Protein AF-A0A7Y8LCL5-F1 (afdb_monomer_lite)

Structure (mmCIF, N/CA/C/O backbone):
data_AF-A0A7Y8LCL5-F1
#
_entry.id   AF-A0A7Y8LCL5-F1
#
loop_
_atom_site.group_PDB
_atom_site.id
_atom_site.type_symbol
_atom_site.label_atom_id
_atom_site.label_alt_id
_atom_site.label_comp_id
_atom_site.label_asym_id
_atom_site.label_entity_id
_atom_site.label_seq_id
_atom_site.pdbx_PDB_ins_code
_atom_site.Cartn_x
_atom_site.Cartn_y
_atom_site.Cartn_z
_atom_site.occupancy
_atom_site.B_iso_or_equiv
_atom_site.auth_seq_id
_atom_site.auth_comp_id
_atom_site.auth_asym_id
_atom_site.auth_atom_id
_atom_site.pdbx_PDB_model_num
ATOM 1 N N . MET A 1 1 ? -38.092 -19.505 3.244 1.00 35.16 1 MET A N 1
ATOM 2 C CA . MET A 1 1 ? -36.815 -19.174 2.577 1.00 35.16 1 MET A CA 1
ATOM 3 C C . MET A 1 1 ? -36.258 -17.932 3.257 1.00 35.16 1 MET A C 1
ATOM 5 O O . MET A 1 1 ? -36.823 -16.865 3.078 1.00 35.16 1 ME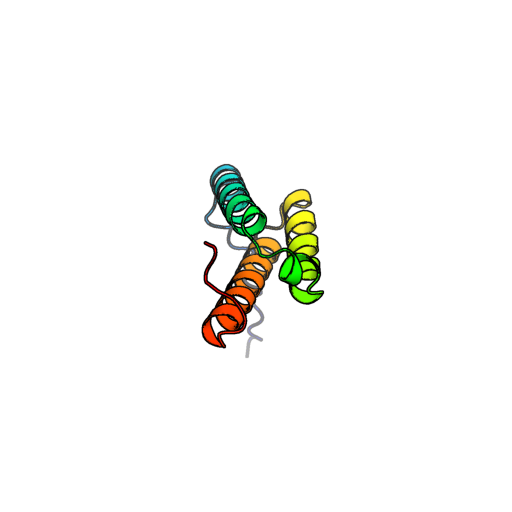T A O 1
ATOM 9 N N . GLN A 1 2 ? -35.274 -18.088 4.147 1.00 35.47 2 GLN A N 1
ATOM 10 C CA . GLN A 1 2 ? -34.656 -16.968 4.870 1.00 35.47 2 GLN A CA 1
ATOM 11 C C . GLN A 1 2 ? -33.537 -16.376 4.011 1.00 35.47 2 GLN A C 1
ATOM 13 O O . GLN A 1 2 ? -32.613 -17.087 3.614 1.00 35.47 2 GLN A O 1
ATOM 18 N N . SER A 1 3 ? -33.655 -15.089 3.697 1.00 36.50 3 SER A N 1
ATOM 19 C CA . SER A 1 3 ? -32.676 -14.327 2.929 1.00 36.50 3 SER A CA 1
ATOM 20 C C . SER A 1 3 ? -31.381 -14.195 3.728 1.00 36.50 3 SER A C 1
ATOM 22 O O . SER A 1 3 ? -31.333 -13.608 4.805 1.00 36.50 3 SER A O 1
ATOM 24 N N . ARG A 1 4 ? -30.344 -14.803 3.159 1.00 40.56 4 ARG A N 1
ATOM 25 C CA . ARG A 1 4 ? -29.000 -15.089 3.665 1.00 40.56 4 ARG A CA 1
ATOM 26 C C . ARG A 1 4 ? -28.101 -13.844 3.697 1.00 40.56 4 ARG A C 1
ATOM 28 O O . ARG A 1 4 ? -26.982 -13.892 3.211 1.00 40.56 4 ARG A O 1
ATOM 35 N N . TRP A 1 5 ? -28.576 -12.739 4.262 1.00 43.16 5 TRP A N 1
ATOM 36 C CA . TRP A 1 5 ? -27.735 -11.574 4.558 1.00 43.16 5 TRP A CA 1
ATOM 37 C C . TRP A 1 5 ? -27.438 -11.543 6.054 1.00 43.16 5 TRP A C 1
ATOM 39 O O . TRP A 1 5 ? -27.799 -10.618 6.773 1.00 43.16 5 TRP A O 1
ATOM 49 N N . ASN A 1 6 ? -26.777 -12.600 6.532 1.00 41.53 6 ASN A N 1
ATOM 50 C CA . ASN A 1 6 ? -25.921 -12.448 7.699 1.00 41.53 6 ASN A CA 1
ATOM 51 C C . ASN A 1 6 ? -24.723 -11.641 7.204 1.00 41.53 6 ASN A C 1
ATOM 53 O O . ASN A 1 6 ? -23.775 -12.210 6.668 1.00 41.53 6 ASN A O 1
ATOM 57 N N . CYS A 1 7 ? -24.797 -10.314 7.325 1.00 42.03 7 CYS A N 1
ATOM 58 C CA . CYS A 1 7 ? -23.590 -9.503 7.330 1.00 42.03 7 CYS A CA 1
ATOM 59 C C . CYS A 1 7 ? -22.659 -10.143 8.367 1.00 42.03 7 CYS A C 1
ATOM 61 O O . CYS A 1 7 ? -23.096 -10.305 9.514 1.00 42.03 7 CYS A O 1
ATOM 63 N N . PRO A 1 8 ? -21.443 -10.584 8.000 1.00 45.09 8 PRO A N 1
ATOM 64 C CA . PRO A 1 8 ? -20.511 -11.061 9.000 1.00 45.09 8 PRO A CA 1
ATOM 65 C C . PRO A 1 8 ? -20.322 -9.912 9.986 1.00 45.09 8 PRO A C 1
ATOM 67 O O . PRO A 1 8 ? -19.877 -8.824 9.621 1.00 45.09 8 PRO A O 1
ATOM 70 N N . LYS A 1 9 ? -20.784 -10.141 11.222 1.00 47.19 9 LYS A N 1
ATOM 71 C CA . LYS A 1 9 ? -20.452 -9.319 12.383 1.00 47.19 9 LYS A CA 1
ATOM 72 C C . LYS A 1 9 ? -18.946 -9.141 12.321 1.00 47.19 9 LYS A C 1
ATOM 74 O O . LYS A 1 9 ? -18.284 -10.171 12.258 1.00 47.19 9 LYS A O 1
ATOM 79 N N . ASN A 1 10 ? -18.472 -7.892 12.285 1.00 51.44 10 ASN A N 1
ATOM 80 C CA . ASN A 1 10 ? -17.058 -7.528 12.352 1.00 51.44 10 ASN A CA 1
ATOM 81 C C . ASN A 1 10 ? -16.332 -8.534 13.244 1.00 51.44 10 ASN A C 1
ATOM 83 O O . ASN A 1 10 ? -16.468 -8.482 14.469 1.00 51.44 10 ASN A O 1
ATOM 87 N N . GLU A 1 11 ? -15.660 -9.507 12.624 1.00 50.06 11 GLU A N 1
ATOM 88 C CA . GLU A 1 11 ? -14.765 -10.370 13.367 1.00 50.06 11 GLU A CA 1
ATOM 89 C C . GLU A 1 11 ? -13.734 -9.407 13.942 1.00 50.06 11 GLU A C 1
ATOM 91 O O . GLU A 1 11 ? -13.194 -8.598 13.181 1.00 50.06 11 GLU A O 1
ATOM 96 N N . PRO A 1 12 ? -13.525 -9.386 15.269 1.00 53.25 12 PRO A N 1
ATOM 97 C CA . PRO A 1 12 ? -12.491 -8.544 15.834 1.00 53.25 12 PRO A CA 1
ATOM 98 C C . PRO A 1 12 ? -11.214 -8.951 15.120 1.00 53.25 12 PRO A C 1
ATOM 100 O O . PRO A 1 12 ? -10.829 -10.124 15.170 1.00 53.25 12 PRO A O 1
ATOM 103 N N . THR A 1 13 ? -10.634 -8.015 14.369 1.00 57.00 13 THR A N 1
ATOM 104 C CA . THR A 1 13 ? -9.416 -8.272 13.616 1.00 57.00 13 THR A CA 1
ATOM 105 C C . THR A 1 13 ? -8.449 -8.957 14.554 1.00 57.00 13 THR A C 1
ATOM 107 O O . THR A 1 13 ? -8.241 -8.516 15.684 1.00 57.00 13 THR A O 1
ATOM 110 N N . LYS A 1 14 ? -7.917 -10.096 14.108 1.00 65.75 14 LYS A N 1
ATOM 111 C CA . LYS A 1 14 ? -7.099 -11.028 14.905 1.00 65.75 14 LYS A CA 1
ATOM 112 C C . LYS A 1 14 ? -5.847 -10.375 15.521 1.00 65.75 14 LYS A C 1
ATOM 114 O O . LYS A 1 14 ? -5.118 -11.016 16.270 1.00 65.75 14 LYS A O 1
ATOM 119 N N . TRP A 1 15 ? -5.604 -9.124 15.154 1.00 64.62 15 TRP A N 1
ATOM 120 C CA . TRP A 1 15 ? -4.467 -8.282 15.430 1.00 64.62 15 TRP A CA 1
ATOM 121 C C . TRP A 1 15 ? -4.797 -7.347 16.588 1.00 64.62 15 TRP A C 1
ATOM 123 O O . TRP A 1 15 ? -5.772 -6.595 16.549 1.00 64.62 15 TRP A O 1
ATOM 133 N N . SER A 1 16 ? -3.965 -7.367 17.625 1.00 73.88 16 SER A N 1
ATOM 134 C CA . SER A 1 16 ? -3.997 -6.302 18.623 1.00 73.88 16 SER A CA 1
ATOM 135 C C . SER A 1 16 ? -3.521 -4.987 17.994 1.00 73.88 16 SER A C 1
ATOM 137 O O . SER A 1 16 ? -2.775 -4.999 17.015 1.00 73.88 16 SER A O 1
ATOM 139 N N . GLY A 1 17 ? -3.859 -3.837 18.591 1.00 72.44 17 GLY A N 1
A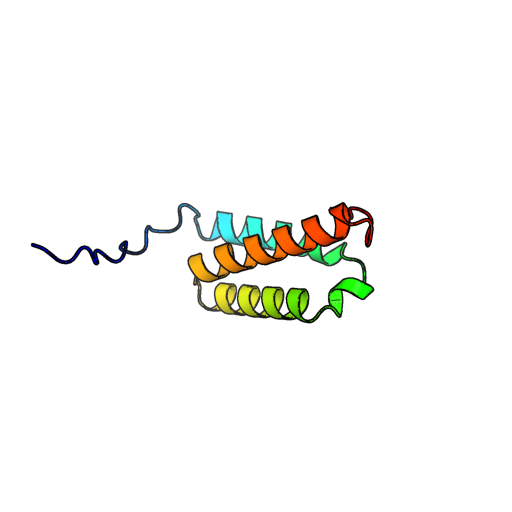TOM 140 C CA . GLY A 1 17 ? -3.350 -2.539 18.114 1.00 72.44 17 GLY A CA 1
ATOM 141 C C . GLY A 1 17 ? -1.816 -2.484 18.003 1.00 72.44 17 GLY A C 1
ATOM 142 O O . GLY A 1 17 ? -1.283 -1.814 17.126 1.00 72.44 17 GLY A O 1
ATOM 143 N N . ARG A 1 18 ? -1.096 -3.269 18.822 1.00 76.69 18 ARG A N 1
ATOM 144 C CA . ARG A 1 18 ? 0.366 -3.429 18.733 1.00 76.69 18 ARG A CA 1
ATOM 145 C C . ARG A 1 18 ? 0.820 -4.238 17.522 1.00 76.69 18 ARG A C 1
ATOM 147 O O . ARG A 1 18 ? 1.835 -3.903 16.918 1.00 76.69 18 ARG A O 1
ATOM 154 N N . ASP A 1 19 ? 0.106 -5.309 17.184 1.00 75.19 19 ASP A N 1
ATOM 155 C CA . ASP A 1 19 ? 0.400 -6.092 15.977 1.00 75.19 19 ASP A CA 1
ATOM 156 C C . ASP A 1 19 ? 0.201 -5.222 14.734 1.00 75.19 19 ASP A C 1
ATOM 158 O O . ASP A 1 19 ? 0.985 -5.275 13.787 1.00 75.19 19 ASP A O 1
ATOM 162 N N . TRP A 1 20 ? -0.810 -4.359 14.793 1.00 73.25 20 TRP A N 1
ATOM 163 C CA . TRP A 1 20 ? -1.170 -3.428 13.739 1.00 73.25 20 TRP A CA 1
ATOM 164 C C . TRP A 1 20 ? -0.129 -2.322 13.540 1.00 73.25 20 TRP A C 1
ATOM 166 O O . TRP A 1 20 ? 0.379 -2.137 12.436 1.00 73.25 20 TRP A O 1
ATOM 176 N N . GLU A 1 21 ? 0.302 -1.671 14.622 1.00 76.56 21 GLU A N 1
ATOM 177 C CA . GLU A 1 21 ? 1.393 -0.690 14.588 1.00 76.56 21 GLU A CA 1
ATOM 178 C C . GLU A 1 21 ? 2.691 -1.311 14.047 1.00 76.56 21 GLU A C 1
ATOM 180 O O . GLU A 1 21 ? 3.412 -0.706 13.253 1.00 76.56 21 GLU A O 1
ATOM 185 N N . ARG A 1 22 ? 2.969 -2.572 14.398 1.00 82.25 22 ARG A N 1
ATOM 186 C CA . ARG A 1 22 ? 4.137 -3.300 13.892 1.00 82.25 22 ARG A CA 1
ATOM 187 C C . ARG A 1 22 ? 4.050 -3.603 12.394 1.00 82.25 22 ARG A C 1
ATOM 189 O O . ARG A 1 22 ? 5.072 -3.505 11.701 1.00 82.25 22 ARG A O 1
ATOM 196 N N . ALA A 1 23 ? 2.875 -3.984 11.893 1.00 74.19 23 ALA A N 1
ATOM 197 C CA . ALA A 1 23 ? 2.646 -4.137 10.457 1.00 74.19 23 ALA A CA 1
ATOM 198 C C . ALA A 1 23 ? 2.821 -2.804 9.734 1.00 74.19 23 ALA A C 1
ATOM 200 O O . ALA A 1 23 ? 3.540 -2.760 8.737 1.00 74.19 23 ALA A O 1
ATOM 201 N N . TRP A 1 24 ? 2.270 -1.718 10.278 1.00 76.06 24 TRP A N 1
ATOM 202 C CA . TRP A 1 24 ? 2.395 -0.386 9.696 1.00 76.06 24 TRP A CA 1
ATOM 203 C C . TRP A 1 24 ? 3.849 0.081 9.610 1.00 76.06 24 TRP A C 1
ATOM 205 O O . TRP A 1 24 ? 4.324 0.428 8.535 1.00 76.06 24 TRP A O 1
ATOM 215 N N . GLN A 1 25 ? 4.623 -0.044 10.690 1.00 82.50 25 GLN A N 1
ATOM 216 C CA . GLN A 1 25 ? 6.060 0.266 10.679 1.00 82.50 25 GLN A CA 1
ATOM 217 C C . GLN A 1 25 ? 6.859 -0.610 9.698 1.00 82.50 25 GLN A C 1
ATOM 219 O O . GLN A 1 25 ? 7.921 -0.226 9.201 1.00 82.50 25 GLN A O 1
ATOM 224 N N . SER A 1 26 ? 6.383 -1.823 9.417 1.00 80.19 26 SER A N 1
ATOM 225 C CA . SER A 1 26 ? 7.004 -2.700 8.421 1.00 80.19 26 SER A CA 1
ATOM 226 C C . SER A 1 26 ? 6.626 -2.292 6.997 1.00 80.19 26 SER A C 1
ATOM 228 O O . SER A 1 26 ? 7.504 -2.260 6.138 1.00 80.19 26 SER A O 1
ATOM 230 N N . ALA A 1 27 ? 5.368 -1.914 6.760 1.00 76.81 27 ALA A N 1
ATOM 231 C CA . ALA A 1 27 ? 4.909 -1.355 5.493 1.00 76.81 27 ALA A CA 1
ATOM 232 C C . ALA A 1 27 ? 5.635 -0.038 5.176 1.00 76.81 27 ALA A C 1
ATOM 234 O O . ALA A 1 27 ? 6.245 0.070 4.118 1.00 76.81 27 ALA A O 1
ATOM 235 N N . LEU A 1 28 ? 5.703 0.900 6.127 1.00 78.12 28 LEU A N 1
ATOM 236 C CA . LEU A 1 28 ? 6.414 2.176 5.981 1.00 78.12 28 LEU A CA 1
ATOM 237 C C . LEU A 1 28 ? 7.887 1.999 5.602 1.00 78.12 28 LEU A C 1
ATOM 239 O O . LEU A 1 28 ? 8.396 2.729 4.760 1.00 78.12 28 LEU A O 1
ATOM 243 N N . ARG A 1 29 ? 8.586 1.006 6.164 1.00 80.44 29 ARG A N 1
ATOM 244 C CA . ARG A 1 29 ? 9.975 0.720 5.765 1.00 80.44 29 ARG A CA 1
ATOM 245 C C . ARG A 1 29 ? 10.094 0.281 4.307 1.00 80.44 29 ARG A C 1
ATOM 247 O O . ARG A 1 29 ? 11.039 0.688 3.642 1.00 80.44 29 ARG A O 1
ATOM 254 N N . ARG A 1 30 ? 9.146 -0.516 3.813 1.00 76.12 30 ARG A N 1
ATOM 255 C CA . ARG A 1 30 ? 9.109 -0.946 2.404 1.00 76.12 30 ARG A CA 1
ATOM 256 C C . ARG A 1 30 ? 8.732 0.202 1.473 1.00 76.12 30 ARG A C 1
ATOM 258 O O . ARG A 1 30 ? 9.292 0.316 0.390 1.00 76.12 30 ARG A O 1
ATOM 265 N N . LEU A 1 31 ? 7.833 1.072 1.924 1.00 76.88 31 LEU A N 1
ATOM 266 C CA . LEU A 1 31 ? 7.441 2.287 1.215 1.00 76.88 31 LEU A CA 1
ATOM 267 C C . LEU A 1 31 ? 8.570 3.314 1.150 1.00 76.88 31 LEU A C 1
ATOM 269 O O . LEU A 1 31 ? 8.767 3.932 0.116 1.00 76.88 31 LEU A O 1
ATOM 273 N N . ASN A 1 32 ? 9.377 3.441 2.202 1.00 80.25 32 ASN A N 1
ATOM 274 C CA . ASN A 1 32 ? 10.565 4.297 2.182 1.00 80.25 32 ASN A CA 1
ATOM 275 C C . ASN A 1 32 ? 11.637 3.812 1.194 1.00 80.25 32 ASN A C 1
ATOM 277 O O . ASN A 1 32 ? 12.445 4.614 0.736 1.00 80.25 32 ASN A O 1
ATOM 281 N N . GLY A 1 33 ? 11.667 2.513 0.882 1.00 80.06 33 GLY A N 1
ATOM 282 C CA . GLY A 1 33 ? 12.526 1.951 -0.162 1.00 80.06 33 GLY A CA 1
ATOM 283 C C . GLY A 1 33 ? 11.941 2.066 -1.571 1.00 80.06 33 GLY A C 1
ATOM 284 O O . GLY A 1 33 ? 12.595 1.647 -2.523 1.00 80.06 33 GLY A O 1
ATOM 285 N N . MET A 1 34 ? 10.719 2.588 -1.711 1.00 82.62 34 MET A N 1
ATOM 286 C CA . MET A 1 34 ? 10.018 2.646 -2.987 1.00 82.62 34 MET A CA 1
ATOM 287 C C . MET A 1 34 ? 10.729 3.592 -3.965 1.00 82.62 34 MET A C 1
ATOM 289 O O . MET A 1 34 ? 11.080 4.713 -3.584 1.00 82.62 34 MET A O 1
ATOM 293 N N . PRO A 1 35 ? 10.909 3.173 -5.232 1.00 81.19 35 PRO A N 1
ATOM 294 C CA . PRO A 1 35 ? 11.388 4.044 -6.293 1.00 81.19 35 PRO A CA 1
ATOM 295 C C . PRO A 1 35 ? 10.558 5.335 -6.365 1.00 81.19 35 PRO A C 1
ATOM 297 O O . PRO A 1 35 ? 9.325 5.270 -6.328 1.00 81.19 35 PRO A O 1
ATOM 300 N N . PRO A 1 36 ? 11.191 6.515 -6.470 1.00 78.94 36 PRO A N 1
ATOM 301 C CA . PRO A 1 36 ? 10.487 7.797 -6.447 1.00 78.94 36 PRO A CA 1
ATOM 302 C C . PRO A 1 36 ? 9.466 7.943 -7.584 1.00 78.94 36 PRO A C 1
ATOM 304 O O . PRO A 1 36 ? 8.475 8.655 -7.434 1.00 78.94 36 PRO A O 1
ATOM 307 N N . GLU A 1 37 ? 9.656 7.234 -8.697 1.00 80.00 37 GLU A N 1
ATOM 308 C CA . GLU A 1 37 ? 8.716 7.198 -9.818 1.00 80.00 37 GLU A CA 1
ATOM 309 C C . GLU A 1 37 ? 7.365 6.599 -9.397 1.00 80.00 37 GLU A C 1
ATOM 311 O O . GLU A 1 37 ? 6.306 7.081 -9.800 1.00 80.00 37 GLU A O 1
ATOM 316 N N . LEU A 1 38 ? 7.387 5.597 -8.516 1.00 75.94 38 LEU A N 1
ATOM 317 C CA . LEU A 1 38 ? 6.193 4.922 -8.011 1.00 75.94 38 LEU A CA 1
ATOM 318 C C . LEU A 1 38 ? 5.467 5.714 -6.927 1.00 75.94 38 LEU A C 1
ATOM 320 O O . LEU A 1 38 ? 4.248 5.613 -6.814 1.00 75.94 38 LEU A O 1
ATOM 324 N N . VAL A 1 39 ? 6.176 6.576 -6.199 1.00 70.81 39 VAL A N 1
ATOM 325 C CA . VAL A 1 39 ? 5.566 7.494 -5.222 1.00 70.81 39 VAL A CA 1
ATOM 326 C C . VAL A 1 39 ? 4.585 8.459 -5.905 1.00 70.81 39 VAL A C 1
ATOM 328 O O . VAL A 1 39 ? 3.610 8.892 -5.294 1.00 70.81 39 VAL A O 1
ATOM 331 N N .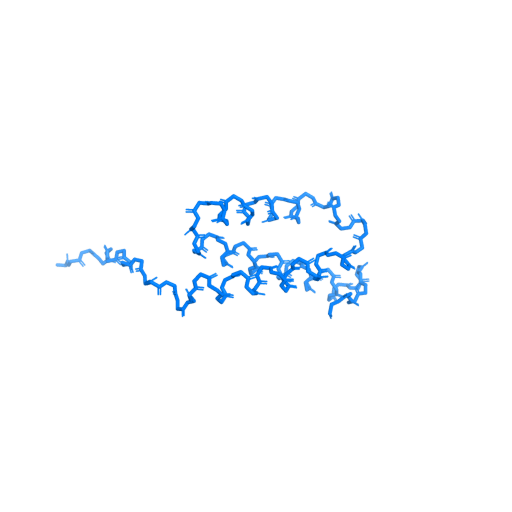 SER A 1 40 ? 4.811 8.760 -7.189 1.00 71.94 40 SER A N 1
ATOM 332 C CA . SER A 1 40 ? 3.913 9.583 -8.009 1.00 71.94 40 SER A CA 1
ATOM 333 C C . SER A 1 40 ? 2.778 8.811 -8.693 1.00 71.94 40 SER A C 1
ATOM 335 O O . SER A 1 40 ? 1.920 9.424 -9.332 1.00 71.94 40 SER A O 1
ATOM 337 N N . CYS A 1 41 ? 2.733 7.481 -8.559 1.00 82.69 41 CYS A N 1
ATOM 338 C CA . CYS A 1 41 ? 1.643 6.680 -9.101 1.00 82.69 41 CYS A CA 1
ATOM 339 C C . CYS A 1 41 ? 0.360 6.952 -8.309 1.00 82.69 41 CYS A C 1
ATOM 341 O O . CYS A 1 41 ? 0.300 6.719 -7.101 1.00 82.69 41 CYS A O 1
ATOM 343 N N . ALA A 1 42 ? -0.686 7.408 -9.003 1.00 82.75 42 ALA A N 1
ATOM 344 C CA . ALA A 1 42 ? -1.957 7.772 -8.383 1.00 82.75 42 ALA A CA 1
ATOM 345 C C . ALA A 1 42 ? -2.567 6.623 -7.560 1.00 82.75 42 ALA A C 1
ATOM 347 O O . ALA A 1 42 ? -3.065 6.865 -6.468 1.00 82.75 42 ALA A O 1
ATOM 348 N N . GLN A 1 43 ? -2.464 5.379 -8.040 1.00 81.56 43 GLN A N 1
ATOM 349 C CA . GLN A 1 43 ? -3.002 4.196 -7.354 1.00 81.56 43 GLN A CA 1
ATOM 350 C C . GLN A 1 43 ? -2.245 3.866 -6.063 1.00 81.56 43 GLN A C 1
ATOM 352 O O . GLN A 1 43 ? -2.853 3.482 -5.063 1.00 81.56 43 GLN A O 1
ATOM 357 N N . ILE A 1 44 ? -0.921 4.045 -6.065 1.00 84.06 44 ILE A N 1
ATOM 358 C CA . ILE A 1 44 ? -0.095 3.882 -4.864 1.00 84.06 44 ILE A CA 1
ATOM 359 C C . ILE A 1 44 ? -0.429 4.992 -3.872 1.00 84.06 44 ILE A C 1
ATOM 361 O O . ILE A 1 44 ? -0.679 4.708 -2.706 1.00 84.06 44 ILE A O 1
ATOM 365 N N . HIS A 1 45 ? -0.490 6.240 -4.338 1.00 84.50 45 HIS A N 1
ATOM 366 C CA . HIS A 1 45 ? -0.805 7.382 -3.490 1.00 84.50 45 HIS A CA 1
ATOM 367 C C . HIS A 1 45 ? -2.184 7.249 -2.830 1.00 84.50 45 HIS A C 1
ATOM 369 O O . HIS A 1 45 ? -2.287 7.389 -1.617 1.00 84.50 45 HIS A O 1
ATOM 375 N N . GLU A 1 46 ? -3.216 6.902 -3.602 1.00 88.25 46 GLU A N 1
ATOM 376 C CA . GLU A 1 46 ? -4.572 6.673 -3.096 1.00 88.25 46 GLU A CA 1
ATOM 377 C C . GLU A 1 46 ? -4.596 5.559 -2.045 1.00 88.25 46 GLU A C 1
ATOM 379 O O . GLU A 1 46 ? -5.115 5.764 -0.950 1.00 88.25 46 GLU A O 1
ATOM 384 N N . SER A 1 47 ? -3.944 4.423 -2.321 1.00 88.19 47 SER A N 1
ATOM 385 C CA . SER A 1 47 ? -3.859 3.314 -1.363 1.00 88.19 47 SER A CA 1
ATOM 386 C C . SER A 1 47 ? -3.190 3.742 -0.054 1.00 88.19 47 SER A C 1
ATOM 388 O O . SER A 1 47 ? -3.658 3.382 1.023 1.00 88.19 47 SER A O 1
ATOM 390 N N . LEU A 1 48 ? -2.122 4.542 -0.125 1.00 86.06 48 LEU A N 1
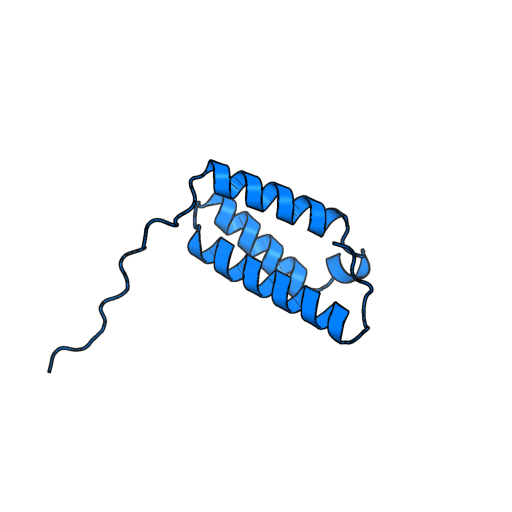ATOM 391 C CA . LEU A 1 48 ? -1.432 5.061 1.056 1.00 86.06 48 LEU A CA 1
ATOM 392 C C . LEU A 1 48 ? -2.288 6.038 1.857 1.00 86.06 48 LEU A C 1
ATOM 394 O O . LEU A 1 48 ? -2.317 5.946 3.083 1.00 86.06 48 LEU A O 1
ATOM 398 N N . THR A 1 49 ? -2.996 6.944 1.184 1.00 89.56 49 THR A N 1
ATOM 399 C CA . THR A 1 49 ? -3.914 7.880 1.839 1.00 89.56 49 THR A CA 1
ATOM 400 C C . THR A 1 49 ? -5.045 7.133 2.538 1.00 89.56 49 THR A C 1
ATOM 402 O O . THR A 1 49 ? -5.296 7.380 3.714 1.00 89.56 49 THR A O 1
ATOM 405 N N . THR A 1 50 ? -5.683 6.170 1.868 1.00 89.56 50 THR A N 1
ATOM 406 C CA . THR A 1 50 ? -6.765 5.383 2.476 1.00 89.56 50 THR A CA 1
ATOM 407 C C . THR A 1 50 ? -6.266 4.537 3.647 1.00 89.56 50 THR A C 1
ATOM 409 O O . THR A 1 50 ? -6.959 4.420 4.656 1.00 89.56 50 THR A O 1
ATOM 412 N N . MET A 1 51 ? -5.048 3.992 3.569 1.00 87.00 51 MET A N 1
ATOM 413 C CA . MET A 1 51 ? -4.427 3.299 4.699 1.00 87.00 51 MET A CA 1
ATOM 414 C C . MET A 1 51 ? -4.173 4.226 5.893 1.00 87.00 51 MET A C 1
ATOM 416 O O . MET A 1 51 ? -4.439 3.826 7.023 1.00 87.00 51 MET A O 1
ATOM 420 N N . ASP A 1 52 ? -3.674 5.443 5.672 1.00 86.19 52 ASP A N 1
ATOM 421 C CA . ASP A 1 52 ? -3.425 6.410 6.750 1.00 86.19 52 ASP A CA 1
ATOM 422 C C . ASP A 1 52 ? -4.736 6.853 7.423 1.00 86.19 52 ASP A C 1
ATOM 424 O O . ASP A 1 52 ? -4.854 6.848 8.649 1.00 86.19 52 ASP A O 1
ATOM 428 N N . GLU A 1 53 ? -5.776 7.125 6.632 1.00 89.12 53 GLU A N 1
ATOM 429 C CA . GLU A 1 53 ? -7.109 7.450 7.147 1.00 89.12 53 GLU A CA 1
ATOM 430 C C . GLU A 1 53 ? -7.718 6.290 7.943 1.00 89.12 53 GLU A C 1
ATOM 432 O O . GLU A 1 53 ? -8.238 6.499 9.044 1.00 89.12 53 GLU A O 1
ATOM 437 N N . ALA A 1 54 ? -7.612 5.063 7.427 1.00 86.56 54 ALA A N 1
ATOM 438 C CA . ALA A 1 54 ? -8.052 3.863 8.128 1.00 86.56 54 ALA A CA 1
ATOM 439 C C . ALA A 1 54 ? -7.266 3.659 9.433 1.00 86.56 54 ALA A C 1
ATOM 441 O O . ALA A 1 54 ? -7.860 3.299 10.454 1.00 86.56 54 ALA A O 1
ATOM 442 N N . PHE A 1 55 ? -5.961 3.971 9.433 1.00 82.75 55 PHE A N 1
ATOM 443 C CA . PHE A 1 55 ? -5.112 3.970 10.625 1.00 82.75 55 PHE A CA 1
ATOM 444 C C . PHE A 1 55 ? -5.630 4.915 11.706 1.00 82.75 55 PHE A C 1
ATOM 446 O O . PHE A 1 55 ? -5.859 4.500 12.845 1.00 82.75 55 PHE A O 1
ATOM 453 N N . ILE A 1 56 ? -5.882 6.168 11.333 1.00 85.06 56 ILE A N 1
ATOM 454 C CA . ILE A 1 56 ? -6.390 7.209 12.234 1.00 85.06 56 ILE A CA 1
ATOM 455 C C . ILE A 1 56 ? -7.773 6.842 12.794 1.00 85.06 56 ILE A C 1
ATOM 457 O O . ILE A 1 56 ? -8.057 7.105 13.964 1.00 85.06 56 ILE A O 1
ATOM 461 N N . GLN A 1 57 ? -8.633 6.225 11.982 1.00 85.12 57 GLN A N 1
ATOM 462 C CA . GLN A 1 57 ? -9.996 5.847 12.369 1.00 85.12 57 GLN A CA 1
ATOM 463 C C . GLN A 1 57 ? -10.070 4.526 13.152 1.00 85.12 57 GLN A C 1
ATOM 465 O O . GLN A 1 57 ? -11.121 4.202 13.708 1.00 85.12 57 GLN A O 1
ATOM 470 N N . GLY A 1 58 ? -8.974 3.763 13.214 1.00 80.62 58 GLY A N 1
ATOM 471 C CA . GLY A 1 58 ? -8.968 2.414 13.779 1.00 80.62 58 GLY A CA 1
ATOM 472 C C . GLY A 1 58 ? -9.792 1.415 12.957 1.00 80.62 58 GLY A C 1
ATOM 473 O O . GLY A 1 58 ? -10.255 0.413 13.504 1.00 80.62 58 GLY A O 1
ATOM 474 N N . ASP A 1 59 ? -9.995 1.685 11.664 1.00 84.31 59 ASP A N 1
ATOM 475 C CA . ASP A 1 59 ? -10.683 0.782 10.743 1.00 84.31 59 ASP A CA 1
ATOM 476 C C . ASP A 1 59 ? -9.695 -0.251 10.197 1.00 84.31 59 ASP A C 1
ATOM 478 O O . ASP A 1 59 ? -9.063 -0.100 9.149 1.00 84.31 59 ASP A O 1
ATOM 482 N N . SER A 1 60 ? -9.554 -1.332 10.954 1.00 78.00 60 SER A N 1
ATOM 483 C CA . SER A 1 60 ? -8.625 -2.408 10.640 1.00 78.00 60 SER A CA 1
ATOM 484 C C . SER A 1 60 ? -8.962 -3.153 9.354 1.00 78.00 60 SER A C 1
ATOM 486 O O . SER A 1 60 ? -8.050 -3.627 8.680 1.00 78.00 60 SER A O 1
ATOM 488 N N . ARG A 1 61 ? -10.238 -3.213 8.970 1.00 84.12 61 ARG A N 1
ATOM 489 C CA . ARG A 1 61 ? -10.662 -3.905 7.754 1.00 84.12 61 ARG A CA 1
ATOM 490 C C . ARG A 1 61 ? -10.267 -3.120 6.512 1.00 84.12 61 ARG A C 1
ATOM 492 O O . ARG A 1 61 ? -9.623 -3.676 5.630 1.00 84.12 61 ARG A O 1
ATOM 499 N N . THR A 1 62 ? -10.609 -1.834 6.475 1.00 86.38 62 THR A N 1
ATOM 500 C CA . THR A 1 62 ? -10.260 -0.960 5.346 1.00 86.38 62 THR A CA 1
ATOM 501 C C . THR A 1 62 ? -8.745 -0.879 5.169 1.00 86.38 62 THR A C 1
ATOM 503 O O . THR A 1 62 ? -8.240 -0.951 4.052 1.00 86.38 62 THR A O 1
ATOM 506 N N . PHE A 1 63 ? -7.998 -0.821 6.272 1.00 83.56 63 PHE A N 1
ATOM 507 C CA . PHE A 1 63 ? -6.540 -0.855 6.227 1.00 83.56 63 PHE A CA 1
ATOM 508 C C . PHE A 1 63 ? -5.986 -2.155 5.629 1.00 83.56 63 PHE A C 1
ATOM 510 O O . PHE A 1 63 ? -5.093 -2.104 4.785 1.00 83.56 63 PHE A O 1
ATOM 517 N N . GLU A 1 64 ? -6.481 -3.318 6.074 1.00 82.81 64 GLU A N 1
ATOM 518 C CA . GLU A 1 64 ? -6.044 -4.623 5.563 1.00 82.81 64 GLU A CA 1
ATOM 519 C C . GLU A 1 64 ? -6.350 -4.764 4.066 1.00 82.81 64 GLU A C 1
ATOM 521 O O . GLU A 1 64 ? -5.469 -5.166 3.301 1.00 82.81 64 GLU A O 1
ATOM 526 N N . ASP A 1 65 ? -7.550 -4.365 3.639 1.00 87.12 65 ASP A N 1
ATOM 527 C CA . ASP A 1 65 ? -7.961 -4.399 2.235 1.00 87.12 65 ASP A CA 1
ATOM 528 C C . ASP A 1 65 ? -7.048 -3.504 1.370 1.00 87.12 65 ASP A C 1
ATOM 530 O O . ASP A 1 65 ? -6.526 -3.953 0.344 1.00 87.12 65 ASP A O 1
ATOM 534 N N . CYS A 1 66 ? -6.765 -2.270 1.803 1.00 87.81 66 CYS A N 1
ATOM 535 C CA . CYS A 1 66 ? -5.867 -1.366 1.077 1.00 87.81 66 CYS A CA 1
ATOM 536 C C . CYS A 1 66 ? -4.412 -1.850 1.055 1.00 87.81 66 CYS A C 1
ATOM 538 O O . CYS A 1 66 ? -3.738 -1.711 0.032 1.00 87.81 66 CYS A O 1
ATOM 540 N N . LEU A 1 67 ? -3.921 -2.454 2.143 1.00 84.44 67 LEU A N 1
ATOM 541 C CA . LEU A 1 67 ? -2.575 -3.027 2.185 1.00 84.44 67 LEU A CA 1
ATOM 542 C C . LEU A 1 67 ? -2.413 -4.147 1.153 1.00 84.44 67 LEU A C 1
ATOM 544 O O . LEU A 1 67 ? -1.385 -4.213 0.482 1.00 84.44 67 LEU A O 1
ATOM 548 N N . ILE A 1 68 ? -3.410 -5.027 1.030 1.00 84.88 68 ILE A N 1
ATOM 549 C CA . ILE A 1 68 ? -3.392 -6.124 0.055 1.00 84.88 68 ILE A CA 1
ATOM 550 C C . ILE A 1 68 ? -3.343 -5.560 -1.366 1.00 84.88 68 ILE A C 1
ATOM 552 O O . ILE A 1 68 ? -2.457 -5.933 -2.131 1.00 84.88 68 ILE A O 1
ATOM 556 N N . VAL A 1 69 ? -4.224 -4.607 -1.689 1.00 87.94 69 VAL A N 1
ATOM 557 C CA . VAL A 1 69 ? -4.266 -3.964 -3.015 1.00 87.94 69 VAL A CA 1
ATOM 558 C C . VAL A 1 69 ? -2.930 -3.304 -3.362 1.00 87.94 69 VAL A C 1
ATOM 560 O O . VAL A 1 69 ? -2.416 -3.478 -4.468 1.00 87.94 69 VAL A O 1
ATOM 563 N N . LEU A 1 70 ? -2.334 -2.585 -2.410 1.00 86.50 70 LEU A N 1
ATOM 564 C CA . LEU A 1 70 ? -1.038 -1.935 -2.585 1.00 86.50 70 LEU A CA 1
ATOM 565 C C . LEU A 1 70 ? 0.082 -2.948 -2.868 1.00 86.50 70 LEU A C 1
ATOM 567 O O . LEU A 1 70 ? 0.910 -2.722 -3.754 1.00 86.50 70 LEU A O 1
ATOM 571 N N . LEU A 1 71 ? 0.115 -4.058 -2.126 1.00 83.81 71 LEU A N 1
ATOM 572 C CA . LEU A 1 71 ? 1.114 -5.112 -2.308 1.00 83.81 71 LEU A CA 1
ATOM 573 C C . LEU A 1 71 ? 0.945 -5.838 -3.645 1.00 83.81 71 LEU A C 1
ATOM 575 O O . LEU A 1 71 ? 1.946 -6.062 -4.324 1.00 83.81 71 LEU A O 1
ATOM 579 N N . ASP A 1 72 ? -0.288 -6.158 -4.038 1.00 86.81 72 ASP A N 1
ATOM 580 C CA . ASP A 1 72 ? -0.590 -6.795 -5.323 1.00 86.81 72 ASP A CA 1
ATOM 581 C C . ASP A 1 72 ? -0.168 -5.901 -6.492 1.00 86.81 72 ASP A C 1
ATOM 583 O O . ASP A 1 72 ? 0.483 -6.368 -7.428 1.00 86.81 72 ASP A O 1
ATOM 587 N N . HIS A 1 73 ? -0.445 -4.597 -6.407 1.00 85.94 73 HIS A N 1
ATOM 588 C CA . HIS A 1 73 ? -0.025 -3.636 -7.423 1.00 85.94 73 HIS A CA 1
ATOM 589 C C . HIS A 1 73 ? 1.506 -3.522 -7.518 1.00 85.94 73 HIS A C 1
ATOM 591 O O . HIS A 1 73 ? 2.071 -3.563 -8.612 1.00 85.94 73 HIS A O 1
ATOM 597 N N . CYS A 1 74 ? 2.207 -3.444 -6.380 1.00 83.50 74 CYS A N 1
ATOM 598 C CA . CYS A 1 74 ? 3.673 -3.426 -6.368 1.00 83.50 74 CYS A CA 1
ATOM 599 C C . CYS A 1 74 ? 4.262 -4.725 -6.943 1.00 83.50 74 CYS A C 1
ATOM 601 O O . CYS A 1 74 ? 5.214 -4.683 -7.723 1.00 83.50 74 CYS A O 1
ATOM 603 N N . ALA A 1 75 ? 3.695 -5.880 -6.586 1.00 85.00 75 ALA A N 1
ATOM 604 C CA . ALA A 1 75 ? 4.123 -7.173 -7.108 1.00 85.00 75 ALA A CA 1
ATOM 605 C C . ALA A 1 75 ? 3.895 -7.277 -8.621 1.00 85.00 75 ALA A C 1
ATOM 607 O O . ALA A 1 75 ? 4.749 -7.795 -9.335 1.00 85.00 75 ALA A O 1
ATOM 608 N N . GLU A 1 76 ? 2.778 -6.758 -9.129 1.00 88.38 76 GLU A N 1
ATOM 609 C CA . GLU A 1 76 ? 2.499 -6.707 -10.561 1.00 88.38 76 GLU 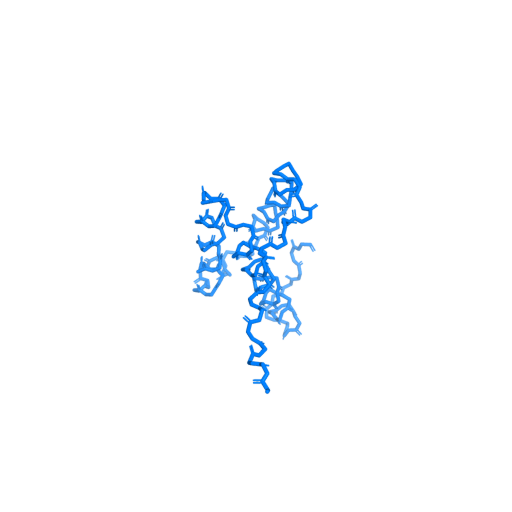A CA 1
ATOM 610 C C . GLU A 1 76 ? 3.542 -5.877 -11.323 1.00 88.38 76 GLU A C 1
ATOM 612 O O . GLU A 1 76 ? 4.060 -6.342 -12.339 1.00 88.38 76 GLU A O 1
ATOM 617 N N . LEU A 1 77 ? 3.906 -4.699 -10.809 1.00 84.44 77 LEU A N 1
ATOM 618 C CA . LEU A 1 77 ? 4.936 -3.837 -11.402 1.00 84.44 77 LEU A CA 1
ATOM 619 C C . LEU A 1 77 ? 6.304 -4.530 -11.474 1.00 84.44 77 LEU A C 1
ATOM 621 O O . LEU A 1 77 ? 7.003 -4.440 -12.485 1.00 84.44 77 LEU A O 1
ATOM 625 N N . VAL A 1 78 ? 6.673 -5.270 -10.426 1.00 84.81 78 VAL A N 1
ATOM 626 C CA . VAL A 1 78 ? 7.905 -6.071 -10.425 1.00 84.81 78 VAL A CA 1
ATOM 627 C C . VAL A 1 78 ? 7.812 -7.238 -11.410 1.00 84.81 78 VAL A C 1
ATOM 629 O O . VAL A 1 78 ? 8.736 -7.462 -12.190 1.00 84.81 78 VAL A O 1
ATOM 632 N N . ASN A 1 79 ? 6.689 -7.958 -11.435 1.00 87.75 79 ASN A N 1
ATOM 633 C CA . ASN A 1 79 ? 6.491 -9.118 -12.309 1.00 87.75 79 ASN A CA 1
ATOM 634 C C . ASN A 1 79 ? 6.467 -8.754 -13.801 1.00 87.75 79 ASN A C 1
ATOM 636 O O . ASN A 1 79 ? 6.882 -9.559 -14.634 1.00 87.75 79 ASN A O 1
ATOM 640 N N . ARG A 1 80 ? 5.997 -7.552 -14.148 1.00 88.88 80 ARG A N 1
ATOM 641 C CA . ARG A 1 80 ? 6.039 -7.021 -15.520 1.00 88.88 80 ARG A CA 1
ATOM 642 C C . ARG A 1 80 ? 7.450 -6.624 -15.964 1.00 88.88 80 ARG A C 1
ATOM 644 O O . ARG A 1 80 ? 7.685 -6.473 -17.159 1.00 88.88 80 ARG A O 1
ATOM 651 N N . GLY A 1 81 ? 8.391 -6.507 -15.024 1.00 84.12 81 GLY A N 1
ATOM 652 C CA . GLY A 1 81 ? 9.750 -6.033 -15.274 1.00 84.12 81 GLY A CA 1
ATOM 653 C C . GLY A 1 81 ? 9.861 -4.510 -15.352 1.00 84.12 81 GLY A C 1
ATOM 654 O O . GLY A 1 81 ? 10.933 -4.009 -15.689 1.00 84.12 81 GLY A O 1
ATOM 655 N N . ASP A 1 82 ? 8.787 -3.785 -15.019 1.00 81.94 82 ASP A N 1
ATOM 656 C CA . ASP A 1 82 ? 8.757 -2.320 -15.019 1.00 81.94 82 ASP A CA 1
ATOM 657 C C . ASP A 1 82 ? 9.660 -1.761 -13.905 1.00 81.94 82 ASP A C 1
ATOM 659 O O . ASP A 1 82 ? 10.288 -0.715 -14.0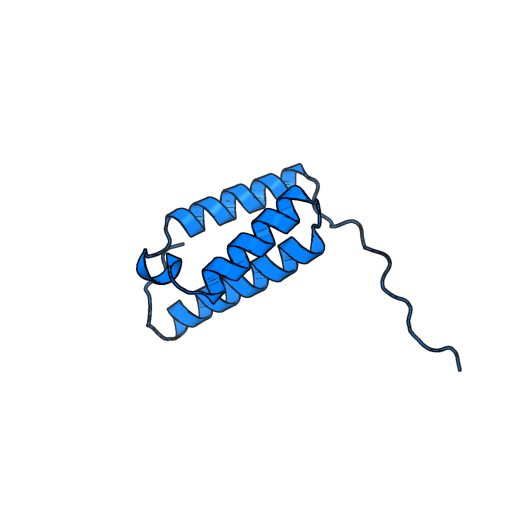67 1.00 81.94 82 ASP A O 1
ATOM 663 N N . HIS A 1 83 ? 9.780 -2.493 -12.788 1.00 81.75 83 HIS A N 1
ATOM 664 C CA . HIS A 1 83 ? 10.619 -2.125 -11.647 1.00 81.75 83 HIS A CA 1
ATOM 665 C C . HIS A 1 83 ? 11.366 -3.329 -11.049 1.00 81.75 83 HIS A C 1
ATOM 667 O O . HIS A 1 83 ? 10.906 -4.467 -11.093 1.00 81.75 83 HIS A O 1
ATOM 673 N N . GLN A 1 84 ? 12.536 -3.074 -10.456 1.00 82.94 84 GLN A N 1
ATOM 674 C CA . GLN A 1 84 ? 13.265 -4.066 -9.653 1.00 82.94 84 GLN A CA 1
ATOM 675 C C . GLN A 1 84 ? 12.599 -4.235 -8.287 1.00 82.94 84 GLN A C 1
ATOM 677 O O . GLN A 1 84 ? 12.085 -3.265 -7.747 1.00 82.94 84 GLN A O 1
ATOM 682 N N . GLN A 1 85 ? 12.655 -5.425 -7.688 1.00 81.50 85 GLN A N 1
ATOM 683 C CA . GLN A 1 85 ? 12.186 -5.616 -6.313 1.00 81.50 85 GLN A CA 1
ATOM 684 C C . GLN A 1 85 ? 13.029 -4.777 -5.336 1.00 81.50 85 GLN A C 1
ATOM 686 O O . GLN A 1 85 ? 14.255 -4.884 -5.322 1.00 81.50 85 GLN A O 1
ATOM 691 N N . TRP A 1 86 ? 12.368 -3.959 -4.511 1.00 81.06 86 TRP A N 1
ATOM 692 C CA . TRP A 1 86 ? 13.016 -3.037 -3.561 1.00 81.06 86 TRP A CA 1
ATOM 693 C C . TRP A 1 86 ? 12.734 -3.364 -2.084 1.00 81.06 86 TRP A C 1
ATOM 695 O O . TRP A 1 86 ? 13.111 -2.593 -1.198 1.00 81.06 86 TRP A O 1
ATOM 705 N N . TRP A 1 87 ? 12.067 -4.491 -1.809 1.00 72.31 87 TRP A N 1
ATOM 706 C CA . TRP A 1 87 ? 11.638 -4.916 -0.471 1.00 72.31 87 TRP A CA 1
ATOM 707 C C . TRP A 1 87 ? 11.973 -6.370 -0.146 1.00 72.31 87 TRP A C 1
ATOM 709 O O . TRP A 1 87 ? 12.062 -7.197 -1.084 1.00 72.31 87 TRP A O 1
#

pLDDT: mean 76.14, std 14.42, range [35.16, 89.56]

Radius of gyration: 15.74 Å; chains: 1; bounding box: 50×29×34 Å

Foldseek 3Di:
DDDPPPPPDPPPPPDDLVNVVVVVVVVVVQVVLDDVVVCPPPLLVVLVVQLVVCNVVVVPPSNVVSVVSNVVVVVVCCVVVVDPRRD

Secondary structure (DSSP, 8-state):
----------PPPSS-HHHHHHHHHHHHHHHHTS-HHHHT-HHHHHHHHHHHHHHHHT-HHHHHHHHHHHHHHHHHHHHTTSS----

Sequence (87 aa):
MQSRWNCPKNEPTKWSGRDWERAWQSALRRLNGMPPELVSCAQIHESLTTMDEAFIQGDSRTFEDCLIVLLDHCAELVNRGDHQQWW